Protein AF-A0A967JW54-F1 (afdb_monomer_lite)

pLDDT: mean 93.43, std 4.17, range [80.31, 97.75]

Sequence (72 aa):
TVLFVGTKKQAQAAVREAAEAAGMPYVNHRWLGGMLTNFQTIHKRILYMLELERMDTSGEMEALPKKERLRL

Structure (mmCIF, N/CA/C/O backbone):
data_AF-A0A967JW54-F1
#
_entry.id   AF-A0A967JW54-F1
#
loop_
_atom_site.group_PDB
_atom_site.id
_atom_site.type_symbol
_atom_site.label_atom_id
_atom_site.label_alt_id
_atom_site.label_comp_id
_atom_site.label_asym_id
_atom_site.label_entity_id
_atom_site.label_seq_id
_atom_site.pdbx_PDB_ins_code
_atom_site.Cartn_x
_atom_site.Cartn_y
_atom_site.Cartn_z
_atom_site.occupancy
_atom_site.B_iso_or_equiv
_atom_site.auth_seq_id
_atom_site.auth_comp_id
_atom_site.auth_asym_id
_atom_site.auth_atom_id
_atom_site.pdbx_PDB_model_num
ATOM 1 N N . THR A 1 1 ? -17.343 1.832 -0.684 1.00 85.19 1 THR A N 1
ATOM 2 C CA . THR A 1 1 ? -16.073 1.153 -0.362 1.00 85.19 1 THR A CA 1
ATOM 3 C C . THR A 1 1 ? -15.561 1.657 0.966 1.00 85.19 1 THR A C 1
ATOM 5 O O . THR A 1 1 ? -15.534 2.867 1.153 1.00 85.19 1 THR A O 1
ATOM 8 N N . VAL A 1 2 ? -15.202 0.760 1.884 1.00 94.38 2 VAL A N 1
ATOM 9 C CA . VAL A 1 2 ? -14.612 1.093 3.193 1.00 94.38 2 VAL A CA 1
ATOM 10 C C . VAL A 1 2 ? -13.192 0.541 3.224 1.00 94.38 2 VAL A C 1
ATOM 12 O O . VAL A 1 2 ? -12.981 -0.586 2.795 1.00 94.38 2 VAL A O 1
ATOM 15 N N . LEU A 1 3 ? -12.221 1.327 3.689 1.00 95.50 3 LEU A N 1
ATOM 16 C CA . LEU A 1 3 ? -10.829 0.893 3.805 1.00 95.50 3 LEU A CA 1
ATOM 17 C C . LEU A 1 3 ? -10.533 0.482 5.247 1.00 95.50 3 LEU A C 1
ATOM 19 O O . LEU A 1 3 ? -10.626 1.307 6.155 1.00 95.50 3 LEU A O 1
ATOM 23 N N . PHE A 1 4 ? -10.140 -0.771 5.452 1.00 97.44 4 PHE A N 1
ATOM 24 C CA . PHE A 1 4 ? -9.741 -1.268 6.766 1.00 97.44 4 PHE A CA 1
ATOM 25 C C . PHE A 1 4 ? -8.251 -0.999 6.995 1.00 97.44 4 PHE A C 1
ATOM 27 O O . PHE A 1 4 ? -7.425 -1.284 6.132 1.00 97.44 4 PHE A O 1
ATOM 34 N N . VAL A 1 5 ? -7.873 -0.457 8.155 1.00 96.81 5 VAL A N 1
ATOM 35 C CA . VAL A 1 5 ? -6.469 -0.126 8.449 1.00 96.81 5 VAL A CA 1
ATOM 36 C C . VAL A 1 5 ? -6.083 -0.629 9.832 1.00 96.81 5 VAL A C 1
ATOM 38 O O . VAL A 1 5 ? -6.700 -0.264 10.828 1.00 96.81 5 VAL A O 1
ATOM 41 N N . GLY A 1 6 ? -5.021 -1.430 9.907 1.00 97.00 6 GLY A N 1
ATOM 42 C CA . GLY A 1 6 ? -4.457 -1.886 11.176 1.00 97.00 6 GLY A CA 1
ATOM 43 C C . GLY A 1 6 ? -3.049 -2.431 11.017 1.00 97.00 6 GLY A C 1
ATOM 44 O O . GLY A 1 6 ? -2.848 -3.558 10.590 1.00 97.00 6 GLY A O 1
ATOM 45 N N . THR A 1 7 ? -2.065 -1.623 11.399 1.00 96.38 7 THR A N 1
ATOM 46 C CA . THR A 1 7 ? -0.634 -1.892 11.180 1.00 96.38 7 THR A CA 1
ATOM 47 C C . THR A 1 7 ? 0.062 -2.542 12.379 1.00 96.38 7 THR A C 1
ATOM 49 O O . THR A 1 7 ? 1.208 -2.980 12.288 1.00 96.38 7 THR A O 1
ATOM 52 N N . LYS A 1 8 ? -0.615 -2.606 13.533 1.00 97.38 8 LYS A N 1
ATOM 53 C CA . LYS A 1 8 ? -0.103 -3.271 14.739 1.00 97.38 8 LYS A CA 1
ATOM 54 C C . LYS A 1 8 ? -0.058 -4.778 14.509 1.00 97.38 8 LYS A C 1
ATOM 56 O O . LYS A 1 8 ? -1.044 -5.325 14.028 1.00 97.38 8 LYS A O 1
ATOM 61 N N . LYS A 1 9 ? 1.015 -5.453 14.943 1.00 95.25 9 LYS A N 1
ATOM 62 C CA . LYS A 1 9 ? 1.197 -6.915 14.790 1.00 95.25 9 LYS A CA 1
ATOM 63 C C . LYS A 1 9 ? -0.030 -7.724 15.228 1.00 95.25 9 LYS A C 1
ATOM 65 O O . LYS A 1 9 ? -0.431 -8.650 14.541 1.00 95.25 9 LYS A O 1
ATOM 70 N N . GLN A 1 10 ? -0.662 -7.327 16.332 1.00 96.31 10 GLN A N 1
ATOM 71 C CA . GLN A 1 10 ? -1.848 -7.990 16.883 1.00 96.31 10 GLN A CA 1
ATOM 72 C C . GLN A 1 10 ? -3.104 -7.806 16.015 1.00 96.31 10 GLN A C 1
ATOM 74 O O . GLN A 1 10 ? -4.016 -8.618 16.077 1.00 96.31 10 GLN A O 1
ATOM 79 N N . ALA A 1 11 ? -3.164 -6.736 15.220 1.00 96.06 11 ALA A N 1
ATOM 80 C CA . ALA A 1 11 ? -4.319 -6.379 14.403 1.00 96.06 11 ALA A CA 1
ATOM 81 C C . ALA A 1 11 ? -4.204 -6.854 12.946 1.00 96.06 11 ALA A C 1
ATOM 83 O O . ALA A 1 11 ? -5.208 -6.854 12.241 1.00 96.06 11 ALA A O 1
ATOM 84 N N . GLN A 1 12 ? -3.016 -7.254 12.475 1.00 96.81 12 GLN A N 1
ATOM 85 C CA . GLN A 1 12 ? -2.790 -7.497 11.043 1.00 96.81 12 GLN A CA 1
ATOM 86 C C . GLN A 1 12 ? -3.639 -8.643 10.484 1.00 96.81 12 GLN A C 1
ATOM 88 O O . GLN A 1 12 ? -4.171 -8.523 9.380 1.00 96.81 12 GLN A O 1
ATOM 93 N N . ALA A 1 13 ? -3.746 -9.739 11.243 1.00 97.12 13 ALA A N 1
ATOM 94 C CA . ALA A 1 13 ? -4.542 -10.904 10.866 1.00 97.12 13 ALA A CA 1
ATOM 95 C C . ALA A 1 13 ? -6.039 -10.571 10.896 1.00 97.12 13 ALA A C 1
ATOM 97 O O . ALA A 1 13 ? -6.710 -10.707 9.878 1.00 97.12 13 ALA A O 1
ATOM 98 N N . ALA A 1 14 ? -6.517 -10.010 12.011 1.00 97.56 14 ALA A N 1
ATOM 99 C CA . ALA A 1 14 ? -7.922 -9.649 12.192 1.00 97.56 14 ALA A CA 1
ATOM 100 C C . ALA A 1 14 ? -8.425 -8.649 11.135 1.00 97.56 14 ALA A C 1
ATOM 102 O O . ALA A 1 14 ? -9.522 -8.801 10.607 1.00 97.56 14 ALA A O 1
ATOM 103 N N . VAL A 1 15 ? -7.616 -7.638 10.796 1.00 97.44 15 VAL A N 1
ATOM 104 C CA . VAL A 1 15 ? -7.969 -6.647 9.768 1.00 97.44 15 VAL A CA 1
ATOM 105 C C . VAL A 1 15 ? -8.051 -7.272 8.381 1.00 97.44 15 VAL A C 1
ATOM 107 O O . VAL A 1 15 ? -8.975 -6.950 7.639 1.00 97.44 15 VAL A O 1
ATOM 110 N N . ARG A 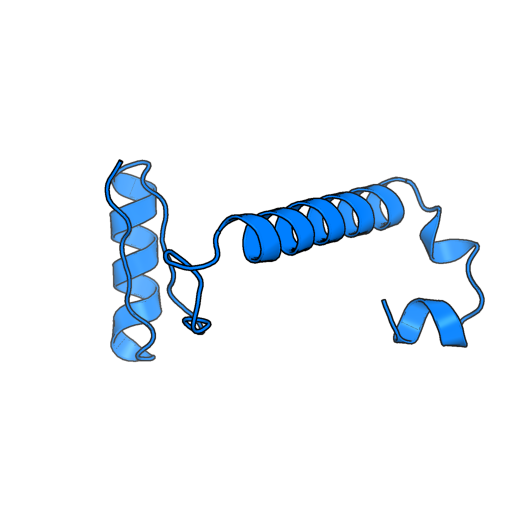1 16 ? -7.112 -8.159 8.034 1.00 97.62 16 ARG A N 1
ATOM 111 C CA . ARG A 1 16 ? -7.138 -8.876 6.756 1.00 97.62 16 ARG A CA 1
ATOM 112 C C . ARG A 1 16 ? -8.384 -9.751 6.651 1.00 97.62 16 ARG A C 1
ATOM 114 O O . ARG A 1 16 ? -9.143 -9.594 5.706 1.00 97.62 16 ARG A O 1
ATOM 121 N N . GLU A 1 17 ? -8.609 -10.616 7.636 1.00 97.75 17 GLU A N 1
ATOM 122 C CA . GLU A 1 17 ? -9.717 -11.581 7.627 1.00 97.75 17 GLU A CA 1
ATOM 123 C C . GLU A 1 17 ? -11.079 -10.882 7.542 1.00 97.75 17 GLU A C 1
ATOM 125 O O . GLU A 1 17 ? -11.924 -11.260 6.733 1.00 97.75 17 GLU A O 1
ATOM 130 N N . ALA A 1 18 ? -11.280 -9.814 8.321 1.00 97.19 18 ALA A N 1
ATOM 131 C CA . ALA A 1 18 ? -12.523 -9.048 8.287 1.00 97.19 18 ALA A CA 1
ATOM 132 C C . ALA A 1 18 ? -12.744 -8.340 6.941 1.00 97.19 18 ALA A C 1
ATOM 134 O O . ALA A 1 18 ? -13.868 -8.298 6.440 1.00 97.19 18 ALA A O 1
ATOM 135 N N . ALA A 1 19 ? -11.687 -7.780 6.349 1.00 97.69 19 ALA A N 1
ATOM 136 C CA . ALA A 1 19 ? -11.781 -7.074 5.079 1.00 97.69 19 ALA A CA 1
ATOM 137 C C . ALA A 1 19 ? -12.001 -8.028 3.897 1.00 97.69 19 ALA A C 1
ATOM 139 O O . ALA A 1 19 ? -12.834 -7.740 3.040 1.00 97.69 19 ALA A O 1
ATOM 140 N N . GLU A 1 20 ? -11.321 -9.178 3.885 1.00 96.94 20 GLU A N 1
ATOM 141 C CA . GLU A 1 20 ? -11.525 -10.246 2.899 1.00 96.94 20 GLU A CA 1
ATOM 142 C C . GLU A 1 20 ? -12.953 -10.803 2.979 1.00 96.94 20 GLU A C 1
ATOM 144 O O . GLU A 1 20 ? -13.628 -10.889 1.954 1.00 96.94 20 GLU A O 1
ATOM 149 N N . ALA A 1 21 ? -13.462 -11.080 4.187 1.00 97.31 21 ALA A N 1
ATOM 150 C CA . ALA A 1 21 ? -14.841 -11.533 4.389 1.00 97.31 21 ALA A CA 1
ATOM 151 C C . ALA A 1 21 ? -15.885 -10.499 3.927 1.00 97.31 21 ALA A C 1
ATOM 153 O O . ALA A 1 21 ? -16.948 -10.866 3.431 1.00 97.31 21 ALA A O 1
ATOM 154 N N . ALA A 1 22 ? -15.583 -9.205 4.066 1.00 96.94 22 ALA A N 1
ATOM 155 C CA . ALA A 1 22 ? -16.442 -8.112 3.614 1.00 96.94 22 ALA A CA 1
ATOM 156 C C . ALA A 1 22 ? -16.240 -7.728 2.132 1.00 96.94 22 ALA A C 1
ATOM 158 O O . ALA A 1 22 ? -16.966 -6.867 1.630 1.00 96.94 22 ALA A O 1
ATOM 159 N N . GLY A 1 23 ? -15.254 -8.308 1.435 1.00 96.75 23 GLY A N 1
ATOM 160 C CA . GLY A 1 23 ? -14.895 -7.936 0.062 1.00 96.75 23 GLY A CA 1
ATOM 161 C C . GLY A 1 23 ? -14.398 -6.490 -0.078 1.00 96.75 23 GLY A C 1
ATOM 162 O O . GLY A 1 23 ? -14.653 -5.837 -1.089 1.00 96.75 23 GLY A O 1
ATOM 163 N N . MET A 1 24 ? -13.740 -5.958 0.953 1.00 97.50 24 MET A N 1
ATOM 164 C CA . MET A 1 24 ? -13.295 -4.565 1.033 1.00 97.50 24 MET A CA 1
ATOM 165 C C . MET A 1 24 ? -11.761 -4.460 1.069 1.00 97.50 24 MET A C 1
ATOM 167 O O . MET A 1 24 ? -11.084 -5.375 1.535 1.00 97.50 24 MET A O 1
ATOM 171 N N . PRO A 1 25 ? -11.175 -3.341 0.602 1.00 96.19 25 PRO A N 1
ATOM 172 C CA . PRO A 1 25 ? -9.729 -3.149 0.639 1.00 96.19 25 PRO A CA 1
ATOM 173 C C . PRO A 1 25 ? -9.205 -2.963 2.071 1.00 96.19 25 PRO A C 1
ATOM 175 O O . PRO A 1 25 ? -9.897 -2.423 2.942 1.00 96.19 25 PRO A O 1
ATOM 178 N N . TYR A 1 26 ? -7.942 -3.336 2.300 1.00 97.06 26 TYR A N 1
ATOM 179 C CA . TYR A 1 26 ? -7.286 -3.188 3.599 1.00 97.06 26 TYR A CA 1
ATOM 180 C C . TYR A 1 26 ? -5.799 -2.817 3.515 1.00 97.06 26 TYR A C 1
ATOM 182 O O . TYR A 1 26 ? -5.118 -3.081 2.529 1.00 97.06 26 TYR A O 1
ATOM 190 N N . VAL A 1 27 ? -5.282 -2.233 4.601 1.00 96.69 27 VAL A N 1
ATOM 191 C CA . VAL A 1 27 ? -3.852 -2.007 4.851 1.00 96.69 27 VAL A CA 1
ATOM 192 C C . VAL A 1 27 ? -3.502 -2.569 6.225 1.00 96.69 27 VAL A C 1
ATOM 194 O O . VAL A 1 27 ? -3.834 -1.983 7.257 1.00 96.69 27 VAL A O 1
ATOM 197 N N . ASN A 1 28 ? -2.795 -3.698 6.245 1.00 96.94 28 ASN A N 1
ATOM 198 C CA . ASN A 1 28 ? -2.371 -4.364 7.479 1.00 96.94 28 ASN A CA 1
ATOM 199 C C . ASN A 1 28 ? -0.856 -4.288 7.754 1.00 96.94 28 ASN A C 1
ATOM 201 O O . ASN A 1 28 ? -0.399 -4.703 8.812 1.00 96.94 28 ASN A O 1
ATOM 205 N N . HIS A 1 29 ? -0.063 -3.740 6.831 1.00 94.19 29 HIS A N 1
ATOM 206 C CA . HIS A 1 29 ? 1.386 -3.572 6.993 1.00 94.19 29 HIS A CA 1
ATOM 207 C C . HIS A 1 29 ? 1.743 -2.128 7.337 1.00 94.19 29 HIS A C 1
ATOM 209 O O . HIS A 1 29 ? 1.486 -1.674 8.444 1.00 94.19 29 HIS A O 1
ATOM 215 N N . ARG A 1 30 ? 2.345 -1.385 6.407 1.00 95.00 30 ARG A N 1
ATOM 216 C CA . ARG A 1 30 ? 2.750 0.003 6.612 1.00 95.00 30 ARG A CA 1
ATOM 217 C C . ARG A 1 30 ? 1.784 0.932 5.895 1.00 95.00 30 ARG A C 1
ATOM 219 O O . ARG A 1 30 ? 1.587 0.815 4.691 1.00 95.00 30 ARG A O 1
ATOM 226 N N . TRP A 1 31 ? 1.258 1.904 6.630 1.00 94.31 31 TRP A N 1
ATOM 227 C CA . TRP A 1 31 ? 0.561 3.039 6.039 1.00 94.31 31 TRP A CA 1
ATOM 228 C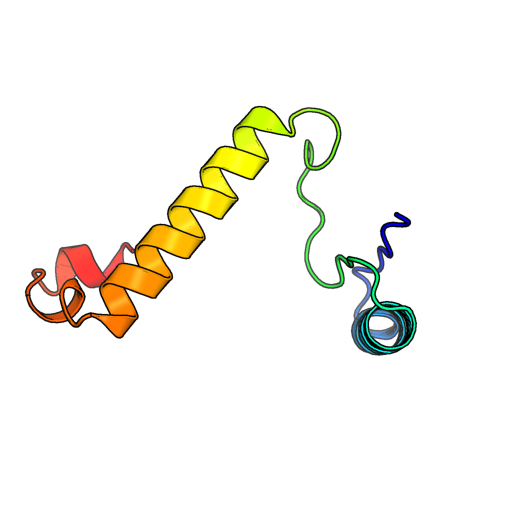 C . TRP A 1 31 ? 1.586 4.055 5.535 1.00 94.31 31 TRP A C 1
ATOM 230 O O . TRP A 1 31 ? 2.385 4.577 6.318 1.00 94.31 31 TRP A O 1
ATOM 240 N N . LEU A 1 32 ? 1.594 4.320 4.230 1.00 93.69 32 LEU A N 1
ATOM 241 C CA . LEU A 1 32 ? 2.438 5.363 3.655 1.00 93.69 32 LEU A CA 1
ATOM 242 C C . LEU A 1 32 ? 1.695 6.699 3.720 1.00 93.69 32 LEU A C 1
ATOM 244 O O . LEU A 1 32 ? 0.526 6.804 3.344 1.00 93.69 32 LEU A O 1
ATOM 248 N N . GLY A 1 33 ? 2.382 7.739 4.193 1.00 94.19 33 GLY A N 1
ATOM 249 C CA . GLY A 1 33 ? 1.854 9.099 4.132 1.00 94.19 33 GLY A CA 1
ATOM 250 C C . GLY A 1 33 ? 1.503 9.456 2.686 1.00 94.19 33 GLY A C 1
ATOM 251 O O . GLY A 1 33 ? 2.279 9.174 1.776 1.00 94.19 33 GLY A O 1
ATOM 252 N N . GLY A 1 34 ? 0.322 10.030 2.464 1.00 93.81 34 GLY A N 1
ATOM 253 C CA . GLY A 1 34 ? -0.152 10.345 1.115 1.00 93.81 34 GLY A CA 1
ATOM 254 C C . GLY A 1 34 ? -0.989 9.260 0.432 1.00 93.81 34 GLY A C 1
ATOM 255 O O . GLY A 1 34 ? -1.454 9.512 -0.672 1.00 93.81 34 GLY A O 1
ATOM 256 N N . MET A 1 35 ? -1.247 8.104 1.066 1.00 92.94 35 MET A N 1
ATOM 257 C CA . MET A 1 35 ? -2.086 7.034 0.486 1.00 92.94 35 MET A CA 1
ATOM 258 C C . MET A 1 35 ? -3.461 7.512 -0.005 1.00 92.94 35 MET A C 1
ATOM 260 O O . MET A 1 35 ? -3.919 7.061 -1.050 1.00 92.94 35 MET A O 1
ATOM 264 N N . LEU A 1 36 ? -4.089 8.454 0.708 1.00 93.75 36 LEU A N 1
ATOM 265 C CA . LEU A 1 36 ? -5.369 9.052 0.304 1.00 93.75 36 LEU A CA 1
ATOM 266 C C . LEU A 1 36 ? -5.210 10.460 -0.280 1.00 93.75 36 LEU A C 1
ATOM 268 O O . LEU A 1 36 ? -5.895 10.812 -1.234 1.00 93.75 36 LEU A O 1
ATOM 272 N N . THR A 1 37 ? -4.300 11.269 0.267 1.00 96.19 37 THR A N 1
ATOM 273 C CA . THR A 1 37 ? -4.158 12.684 -0.117 1.00 96.19 37 THR A CA 1
ATOM 274 C C . THR A 1 37 ? -3.328 12.896 -1.384 1.00 96.19 37 THR A C 1
ATOM 276 O O . THR A 1 37 ? -3.507 13.899 -2.063 1.00 96.19 37 THR A O 1
ATOM 279 N N . ASN A 1 38 ? -2.452 11.951 -1.738 1.00 94.94 38 ASN A N 1
ATOM 280 C CA . ASN A 1 38 ? -1.660 11.945 -2.969 1.00 94.94 38 ASN A CA 1
ATOM 281 C C . ASN A 1 38 ? -1.879 10.632 -3.740 1.00 94.94 38 ASN A C 1
ATOM 283 O O . ASN A 1 38 ? -0.948 9.885 -4.062 1.00 94.94 38 ASN A O 1
ATOM 28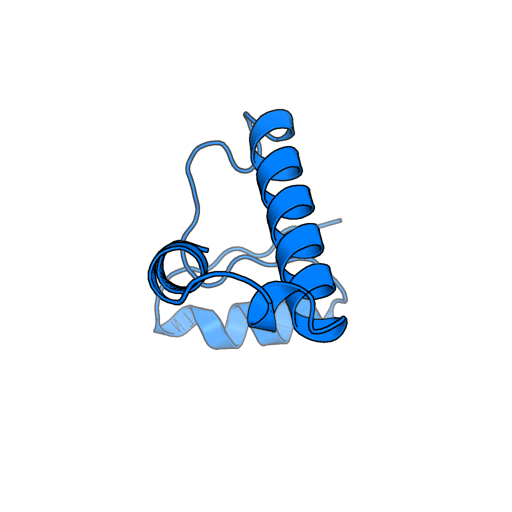7 N N . PHE A 1 39 ? -3.146 10.344 -4.038 1.00 93.19 39 PHE A N 1
ATOM 288 C CA . PHE A 1 39 ? -3.524 9.106 -4.711 1.00 93.19 39 PHE A CA 1
ATOM 289 C C . PHE A 1 39 ? -2.919 8.982 -6.115 1.00 93.19 39 PHE A C 1
ATOM 291 O 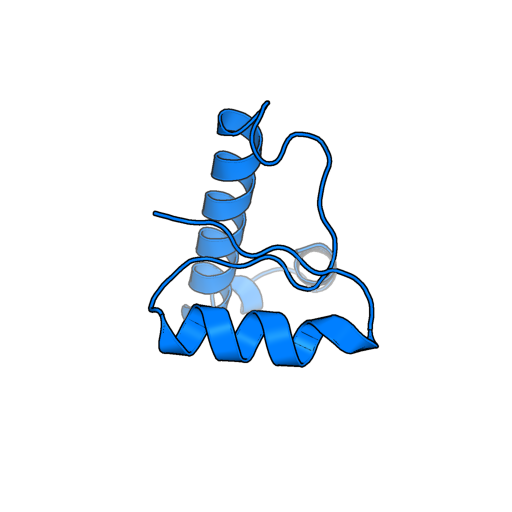O . PHE A 1 39 ? -2.529 7.891 -6.508 1.00 93.19 39 PHE A O 1
ATOM 298 N N . GLN A 1 40 ? -2.747 10.085 -6.855 1.00 95.56 40 GLN A N 1
ATOM 299 C CA . GLN A 1 40 ? -2.139 10.057 -8.194 1.00 95.56 40 GLN A CA 1
ATOM 300 C C . GLN A 1 40 ? -0.732 9.445 -8.188 1.00 95.56 40 GLN A C 1
ATOM 302 O O . GLN A 1 40 ? -0.393 8.653 -9.066 1.00 95.56 40 GLN A O 1
ATOM 307 N N . THR A 1 41 ? 0.089 9.788 -7.193 1.00 94.81 41 THR A N 1
ATOM 308 C CA . THR A 1 41 ? 1.451 9.248 -7.083 1.00 94.81 41 THR A CA 1
ATOM 309 C C . THR A 1 41 ? 1.429 7.793 -6.629 1.00 94.81 41 THR A C 1
ATOM 311 O O . THR A 1 41 ? 2.161 6.963 -7.165 1.00 94.81 41 THR A O 1
ATOM 314 N N . ILE A 1 42 ? 0.562 7.464 -5.670 1.00 94.56 42 ILE A N 1
ATOM 315 C CA . ILE A 1 42 ? 0.414 6.097 -5.157 1.00 94.56 42 ILE A CA 1
ATOM 316 C C . ILE A 1 42 ? -0.099 5.159 -6.252 1.00 94.56 42 ILE A C 1
ATOM 318 O O . ILE A 1 42 ? 0.446 4.076 -6.433 1.00 94.56 42 ILE A O 1
ATOM 322 N N . HIS A 1 43 ? -1.061 5.605 -7.055 1.00 93.44 43 HIS A N 1
ATOM 323 C CA . HIS A 1 43 ? -1.588 4.854 -8.186 1.00 93.44 43 HIS A CA 1
ATOM 324 C C . HIS A 1 43 ? -0.505 4.534 -9.223 1.00 93.44 43 HIS A C 1
ATOM 326 O O . HIS A 1 43 ? -0.405 3.397 -9.672 1.00 93.44 43 HIS A O 1
ATOM 332 N N . LYS A 1 44 ? 0.384 5.488 -9.541 1.00 96.44 44 LYS A N 1
ATOM 333 C CA . LYS A 1 44 ? 1.543 5.221 -10.415 1.00 96.44 44 LYS A CA 1
ATOM 334 C C . LYS A 1 44 ? 2.450 4.120 -9.858 1.00 96.44 44 LYS A C 1
ATOM 336 O O . LYS A 1 44 ? 2.963 3.314 -10.624 1.00 96.44 44 LYS A O 1
ATOM 341 N N . ARG A 1 45 ? 2.637 4.059 -8.534 1.00 94.69 45 ARG A N 1
ATOM 342 C CA . ARG A 1 45 ? 3.419 2.990 -7.888 1.00 94.69 45 ARG A CA 1
ATOM 343 C C . ARG A 1 45 ? 2.714 1.635 -7.956 1.00 94.69 45 ARG A C 1
ATOM 345 O O . ARG A 1 45 ? 3.399 0.636 -8.121 1.00 94.69 45 ARG A O 1
ATOM 352 N N . ILE A 1 46 ? 1.383 1.609 -7.880 1.00 94.00 46 ILE A N 1
ATOM 353 C CA . ILE A 1 46 ? 0.588 0.385 -8.075 1.00 94.00 46 ILE A CA 1
ATOM 354 C C . ILE A 1 46 ? 0.724 -0.116 -9.517 1.00 94.00 46 ILE A C 1
ATOM 356 O O . ILE A 1 46 ? 0.977 -1.295 -9.726 1.00 94.00 46 ILE A O 1
ATOM 360 N N . LEU A 1 47 ? 0.628 0.769 -10.514 1.00 96.69 47 LEU A N 1
ATOM 361 C CA . LEU A 1 47 ? 0.816 0.384 -11.918 1.00 96.69 47 LEU A CA 1
ATOM 362 C C . LEU A 1 47 ? 2.216 -0.177 -12.180 1.00 96.69 47 LEU A C 1
ATOM 364 O O . LEU A 1 47 ? 2.347 -1.195 -12.848 1.00 96.69 47 LEU A O 1
ATOM 368 N N . TYR A 1 48 ? 3.242 0.454 -11.611 1.00 95.38 48 TYR A N 1
ATOM 369 C CA . TYR A 1 48 ? 4.612 -0.044 -11.704 1.00 95.38 48 TYR A CA 1
ATOM 370 C C . TYR A 1 48 ? 4.768 -1.430 -11.059 1.00 95.38 48 TYR A C 1
ATOM 372 O O . TYR A 1 48 ? 5.431 -2.294 -11.616 1.00 95.38 48 TYR A O 1
ATOM 380 N N . MET A 1 49 ? 4.118 -1.679 -9.918 1.00 94.94 49 MET A N 1
ATOM 381 C CA . MET A 1 49 ? 4.103 -3.006 -9.287 1.00 94.94 49 MET A CA 1
ATOM 382 C C . MET A 1 49 ? 3.483 -4.068 -10.207 1.00 94.94 49 MET A C 1
ATOM 384 O O . MET A 1 49 ? 4.070 -5.128 -10.387 1.00 94.94 49 MET A O 1
ATOM 388 N N . LEU A 1 50 ? 2.340 -3.768 -10.832 1.00 94.94 50 LEU A N 1
ATOM 389 C CA . LEU A 1 50 ? 1.681 -4.684 -11.772 1.00 94.94 50 LEU A CA 1
ATOM 390 C C . LEU A 1 50 ? 2.530 -4.947 -13.025 1.00 94.94 50 LEU A C 1
ATOM 392 O O . LEU A 1 50 ? 2.518 -6.046 -13.572 1.00 94.94 50 LEU A O 1
ATOM 396 N N . GLU A 1 51 ? 3.274 -3.943 -13.488 1.00 93.94 51 GLU A N 1
ATOM 397 C CA . GLU A 1 51 ? 4.232 -4.106 -14.581 1.00 93.94 51 GLU A CA 1
ATOM 398 C C . GLU A 1 51 ? 5.365 -5.068 -14.201 1.00 93.94 51 GLU A C 1
ATOM 400 O O . GLU A 1 51 ? 5.680 -5.960 -14.988 1.00 93.94 51 GLU A O 1
ATOM 405 N N . LEU A 1 52 ? 5.915 -4.950 -12.988 1.00 93.06 52 LEU A N 1
ATOM 406 C CA . LEU A 1 52 ? 6.933 -5.875 -12.483 1.00 93.06 52 LEU A CA 1
ATOM 407 C C . LEU A 1 52 ? 6.401 -7.309 -12.359 1.00 93.06 52 LEU A C 1
ATOM 409 O O . LEU A 1 52 ? 7.071 -8.236 -12.805 1.00 93.06 52 LEU A O 1
ATOM 413 N N . GLU A 1 53 ? 5.189 -7.500 -11.831 1.00 92.56 53 GLU A N 1
ATOM 414 C CA . GLU A 1 53 ? 4.546 -8.823 -11.761 1.00 92.56 53 GLU A CA 1
ATOM 415 C C . GLU A 1 53 ? 4.342 -9.438 -13.157 1.00 92.56 53 GLU A C 1
ATOM 417 O O . GLU A 1 53 ? 4.545 -10.639 -13.359 1.00 92.56 53 GLU A O 1
ATOM 422 N N . ARG A 1 54 ? 3.992 -8.616 -14.157 1.00 93.75 54 ARG A N 1
ATOM 423 C CA . ARG A 1 54 ? 3.876 -9.057 -15.555 1.00 93.75 54 ARG A CA 1
ATOM 424 C C . ARG A 1 54 ? 5.232 -9.462 -16.134 1.00 93.75 54 ARG A C 1
ATOM 426 O O . ARG A 1 54 ? 5.310 -10.481 -16.819 1.00 93.75 54 ARG A O 1
ATOM 433 N N . MET A 1 55 ? 6.282 -8.678 -15.894 1.00 90.56 55 MET A N 1
ATOM 434 C CA . MET A 1 55 ? 7.643 -8.985 -16.357 1.00 90.56 55 MET A CA 1
ATOM 435 C C . MET A 1 55 ? 8.193 -10.269 -15.728 1.00 90.56 55 MET A C 1
ATOM 437 O O . MET A 1 55 ? 8.897 -11.026 -16.394 1.00 90.56 55 MET A O 1
ATOM 441 N N . ASP A 1 56 ? 7.854 -10.525 -14.464 1.00 89.50 56 ASP A N 1
ATOM 442 C CA . ASP A 1 56 ? 8.215 -11.761 -13.768 1.00 89.50 56 ASP A CA 1
ATOM 443 C C . ASP A 1 56 ? 7.477 -12.966 -14.374 1.00 89.50 56 ASP A C 1
ATOM 445 O O . ASP A 1 56 ? 8.094 -13.933 -14.813 1.00 89.50 56 ASP A O 1
ATOM 449 N N . THR A 1 57 ? 6.155 -12.858 -14.540 1.00 91.62 57 THR A N 1
ATOM 450 C CA . THR A 1 57 ? 5.320 -13.942 -15.096 1.00 91.62 57 THR A CA 1
ATOM 451 C C . THR A 1 57 ? 5.649 -14.267 -16.561 1.00 91.62 57 THR A C 1
ATOM 453 O O . THR A 1 57 ? 5.524 -15.412 -16.990 1.00 91.62 57 THR A O 1
ATOM 456 N N . SER A 1 58 ? 6.057 -13.269 -17.350 1.00 91.31 58 SER A N 1
ATOM 457 C CA . SER A 1 58 ? 6.434 -13.435 -18.765 1.00 91.31 58 SER A CA 1
ATOM 458 C C . SER A 1 58 ? 7.865 -13.946 -18.972 1.00 91.31 58 SER A C 1
ATOM 460 O O . SER A 1 58 ? 8.224 -14.287 -20.098 1.00 91.31 58 SER A O 1
ATOM 462 N N . GLY A 1 59 ? 8.687 -14.006 -17.917 1.00 86.56 59 GLY A N 1
ATOM 463 C CA . GLY A 1 59 ? 10.095 -14.408 -18.001 1.00 86.56 59 GLY A CA 1
ATOM 464 C C . GLY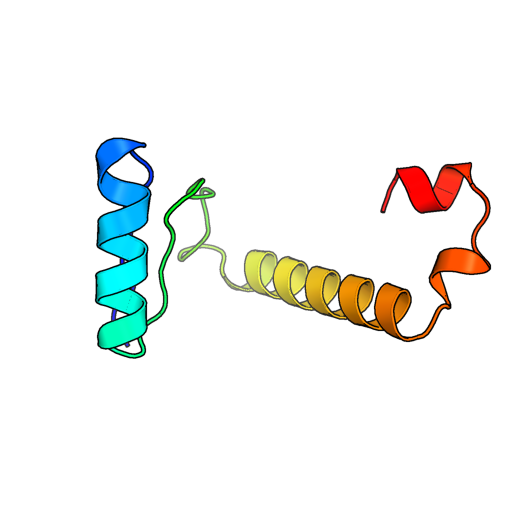 A 1 59 ? 11.031 -13.333 -18.568 1.00 86.56 59 GLY A C 1
ATOM 465 O O . GLY A 1 59 ? 12.239 -13.554 -18.649 1.00 86.56 59 GLY A O 1
ATOM 466 N N . GLU A 1 60 ? 10.524 -12.141 -18.910 1.00 86.75 60 GLU A N 1
ATOM 467 C CA . GLU A 1 60 ? 11.339 -11.003 -19.367 1.00 86.75 60 GLU A CA 1
ATOM 468 C C . GLU A 1 60 ? 12.401 -10.608 -18.326 1.00 86.75 60 GLU A C 1
ATOM 470 O O . GLU A 1 60 ? 13.504 -10.183 -18.674 1.00 86.75 60 GLU A O 1
ATOM 475 N N . MET A 1 61 ? 12.105 -10.815 -17.039 1.00 84.81 61 MET A N 1
ATOM 476 C CA . MET A 1 61 ? 13.033 -10.538 -15.943 1.00 84.81 61 MET A CA 1
ATOM 477 C C . MET A 1 61 ? 14.292 -11.427 -15.967 1.00 84.81 61 MET A C 1
ATOM 479 O O . MET A 1 61 ? 15.350 -11.017 -15.480 1.00 84.81 61 MET A O 1
ATOM 483 N N . GLU A 1 62 ? 14.227 -12.625 -16.557 1.00 85.06 62 GLU A N 1
ATOM 484 C CA . GLU A 1 62 ? 15.376 -13.534 -16.660 1.00 85.06 62 GLU A CA 1
ATOM 485 C C . GLU A 1 62 ? 16.393 -13.089 -17.716 1.00 85.06 62 GLU A C 1
ATOM 487 O O . GLU A 1 62 ? 17.586 -13.373 -17.578 1.00 85.06 62 GLU A O 1
ATOM 492 N N . ALA A 1 63 ? 15.938 -12.345 -18.729 1.00 87.12 63 ALA A N 1
ATOM 493 C CA . ALA A 1 63 ? 16.790 -11.771 -19.766 1.00 87.12 63 ALA A CA 1
ATOM 494 C C . ALA A 1 63 ? 17.626 -10.582 -19.256 1.00 87.12 63 ALA A C 1
ATOM 496 O O . ALA A 1 63 ? 18.598 -10.183 -19.902 1.00 87.12 63 ALA A O 1
ATOM 497 N N . LEU A 1 64 ? 17.280 -10.023 -18.090 1.00 87.69 64 LEU A N 1
ATOM 498 C CA . LEU A 1 64 ? 17.990 -8.891 -17.507 1.00 87.69 64 LEU A CA 1
ATOM 499 C C . LEU A 1 64 ? 19.322 -9.312 -16.856 1.00 87.69 64 LEU A C 1
ATOM 501 O O . LEU A 1 64 ? 19.417 -10.351 -16.185 1.00 87.69 64 LEU A O 1
ATOM 505 N N . PRO A 1 65 ? 20.367 -8.467 -16.951 1.00 90.88 65 PRO A N 1
ATOM 506 C CA . PRO A 1 65 ? 21.604 -8.659 -16.206 1.00 90.88 65 PRO A CA 1
ATOM 507 C C . PRO A 1 65 ? 21.345 -8.840 -14.703 1.00 90.88 65 PRO A C 1
ATOM 509 O O . PRO A 1 65 ? 20.528 -8.141 -14.103 1.00 90.88 65 PRO A O 1
ATOM 512 N N . LYS A 1 66 ? 22.111 -9.725 -14.044 1.00 87.75 66 LYS A N 1
ATOM 513 C CA . LYS A 1 66 ? 21.943 -10.037 -12.604 1.00 87.75 66 LYS A CA 1
ATOM 514 C C . LYS A 1 66 ? 21.903 -8.795 -11.701 1.00 87.75 66 LYS A C 1
ATOM 516 O O . LYS A 1 66 ? 21.192 -8.794 -10.703 1.00 87.75 66 LYS A O 1
ATOM 521 N N . LYS A 1 67 ? 22.666 -7.748 -12.042 1.00 89.62 67 LYS A N 1
ATOM 522 C CA . LYS A 1 67 ? 22.702 -6.487 -11.281 1.00 89.62 67 LYS A CA 1
ATOM 523 C C . LYS A 1 67 ? 21.403 -5.687 -11.387 1.00 89.62 67 LYS A C 1
ATOM 525 O O . LYS A 1 67 ? 21.023 -5.049 -10.412 1.00 89.62 67 LYS A O 1
ATOM 530 N N . GLU A 1 68 ? 20.772 -5.689 -12.555 1.00 86.94 68 GLU A N 1
ATOM 531 C CA . GLU A 1 68 ? 19.540 -4.939 -12.814 1.00 86.94 68 GLU A CA 1
ATOM 532 C C . GLU A 1 68 ? 18.353 -5.647 -12.173 1.00 86.94 68 GLU A C 1
ATOM 534 O O . GLU A 1 68 ? 17.597 -5.018 -11.443 1.00 86.94 68 GLU A O 1
ATOM 539 N N . ARG A 1 69 ? 18.297 -6.975 -12.301 1.00 85.81 69 ARG A N 1
ATOM 540 C CA . ARG A 1 69 ? 17.295 -7.809 -11.632 1.00 85.81 69 ARG A CA 1
ATOM 541 C C . ARG A 1 69 ? 17.296 -7.677 -10.105 1.00 85.81 69 ARG A C 1
ATOM 543 O O . ARG A 1 69 ? 16.239 -7.715 -9.508 1.00 85.81 69 ARG A O 1
ATOM 550 N N . LEU A 1 70 ? 18.453 -7.489 -9.461 1.00 85.56 70 LEU A N 1
ATOM 551 C CA . LEU A 1 70 ? 18.526 -7.308 -7.999 1.00 85.56 70 LEU A CA 1
ATOM 552 C C . LEU A 1 70 ? 17.914 -5.975 -7.517 1.00 85.56 70 LEU A C 1
ATOM 554 O O . LEU A 1 70 ? 17.643 -5.816 -6.331 1.00 85.56 70 LEU A O 1
ATOM 558 N N . ARG A 1 71 ? 17.793 -4.981 -8.405 1.00 84.75 71 ARG A N 1
ATOM 559 C CA . ARG A 1 71 ? 17.306 -3.634 -8.065 1.00 84.75 71 ARG A CA 1
ATOM 560 C C . ARG A 1 71 ? 15.810 -3.447 -8.310 1.00 84.75 71 ARG A C 1
ATOM 562 O O . ARG A 1 71 ? 15.285 -2.412 -7.892 1.00 84.75 71 ARG A O 1
ATOM 569 N N . LEU A 1 72 ? 15.188 -4.380 -9.024 1.00 80.31 72 LEU A N 1
ATOM 570 C CA . LEU A 1 72 ? 13.758 -4.413 -9.318 1.00 80.31 72 LEU A CA 1
ATOM 571 C C . LEU A 1 72 ? 13.033 -5.184 -8.215 1.00 80.31 72 LEU A C 1
ATOM 573 O O . LEU A 1 72 ? 11.952 -4.697 -7.821 1.00 80.31 72 LEU A O 1
#

Secondary structure (DSSP, 8-state):
---EE--STTTHHHHHHHHHHTT--EE-S-PPTTTTTTHHHHH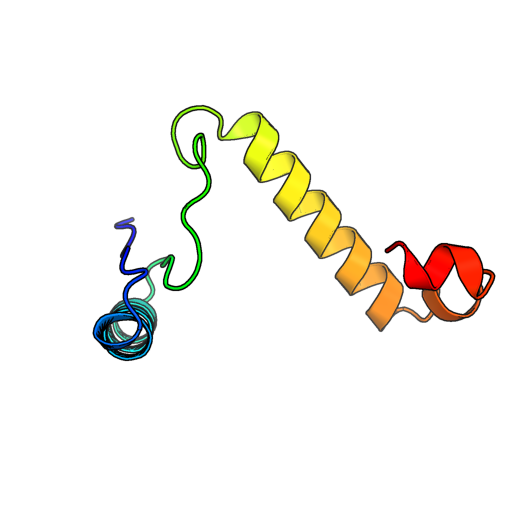HHHHHHHHHHHHHHTTGGGGS-HHHHTT-

Radius of gyration: 15.92 Å; chains: 1; bounding box: 39×27×37 Å

Foldseek 3Di:
DDEFEAADPVCLVVSVVVCVVVVHHYDHHDDDPCVPVVVVVVVVVVVVVVVVVVCVVVVVLVVDDPVVSVVD